Protein AF-A0A960Y5J2-F1 (afdb_monomer_lite)

pLDDT: mean 90.47, std 11.86, range [43.12, 98.69]

Radius of gyration: 14.74 Å; chains: 1; bounding box: 41×37×35 Å

Structure (mmCIF, N/CA/C/O backbone):
data_AF-A0A960Y5J2-F1
#
_entry.id   AF-A0A960Y5J2-F1
#
loop_
_atom_site.group_PDB
_atom_site.id
_atom_site.type_symbol
_atom_site.label_atom_id
_atom_site.label_alt_id
_atom_site.label_comp_id
_atom_site.label_asym_id
_atom_site.label_entity_id
_atom_site.label_seq_id
_atom_site.pdbx_PDB_ins_code
_atom_site.Cartn_x
_atom_site.Cartn_y
_atom_site.Cartn_z
_atom_site.occupancy
_atom_site.B_iso_or_equiv
_atom_site.auth_seq_id
_atom_site.auth_comp_id
_atom_site.auth_asym_id
_atom_site.auth_atom_id
_atom_site.pdbx_PDB_model_num
ATOM 1 N N . MET A 1 1 ? 24.189 -1.390 14.565 1.00 49.06 1 MET A N 1
ATOM 2 C CA . MET A 1 1 ? 23.374 -0.906 15.702 1.00 49.06 1 MET A CA 1
ATOM 3 C C . MET A 1 1 ? 22.914 0.506 15.353 1.00 49.06 1 MET A C 1
ATOM 5 O O . MET A 1 1 ? 23.829 1.276 15.086 1.00 49.06 1 MET A O 1
ATOM 9 N N . PRO A 1 2 ? 21.622 0.903 15.327 1.00 48.28 2 PRO A N 1
ATOM 10 C CA . PRO A 1 2 ? 20.355 0.178 15.540 1.00 48.28 2 PRO A CA 1
ATOM 11 C C . PRO A 1 2 ? 19.278 0.491 14.450 1.00 48.28 2 PRO A C 1
ATOM 13 O O . PRO A 1 2 ? 18.878 1.638 14.313 1.00 48.28 2 PRO A O 1
ATOM 16 N N . PHE A 1 3 ? 18.752 -0.493 13.707 1.00 43.81 3 PHE A N 1
ATOM 17 C CA . PHE A 1 3 ? 17.607 -0.258 12.788 1.00 43.81 3 PHE A CA 1
ATOM 18 C C . PHE A 1 3 ? 16.333 -1.032 13.173 1.00 43.81 3 PHE A C 1
ATOM 20 O O . PHE A 1 3 ? 15.231 -0.533 12.971 1.00 43.81 3 PHE A O 1
ATOM 27 N N . ALA A 1 4 ? 16.461 -2.146 13.902 1.00 43.12 4 ALA A N 1
ATOM 28 C CA . ALA A 1 4 ? 15.322 -2.980 14.301 1.00 43.12 4 ALA A CA 1
ATOM 29 C C . ALA A 1 4 ? 14.325 -2.328 15.291 1.00 43.12 4 ALA A C 1
ATOM 31 O O . ALA A 1 4 ? 13.241 -2.862 15.499 1.00 43.12 4 ALA A O 1
ATOM 32 N N . ALA A 1 5 ? 14.658 -1.190 15.915 1.00 47.41 5 ALA A N 1
ATOM 33 C CA . ALA A 1 5 ? 13.789 -0.534 16.901 1.00 47.41 5 ALA A CA 1
ATOM 34 C C . ALA A 1 5 ? 12.791 0.479 16.302 1.00 47.41 5 ALA A C 1
ATOM 36 O O . ALA A 1 5 ? 11.892 0.915 17.015 1.00 47.41 5 ALA A O 1
ATOM 37 N N . PHE A 1 6 ? 12.934 0.866 15.028 1.00 57.72 6 PHE A N 1
ATOM 38 C CA . PHE A 1 6 ? 12.144 1.966 14.455 1.00 57.72 6 PHE A CA 1
ATOM 39 C C . PHE A 1 6 ? 10.790 1.517 13.895 1.00 57.72 6 PHE A C 1
ATOM 41 O O . PHE A 1 6 ? 9.771 2.136 14.180 1.00 57.72 6 PHE A O 1
ATOM 48 N N . LEU A 1 7 ? 10.733 0.373 13.214 1.00 61.44 7 LEU A N 1
ATOM 49 C CA . LEU A 1 7 ? 9.536 -0.005 12.462 1.00 61.44 7 LEU A CA 1
ATOM 50 C C . LEU A 1 7 ? 8.303 -0.307 13.335 1.00 61.44 7 LEU A C 1
ATOM 52 O O . LEU A 1 7 ? 7.176 0.040 12.986 1.00 61.44 7 LEU A O 1
ATOM 56 N N . LEU A 1 8 ? 8.510 -0.935 14.495 1.00 65.38 8 LEU A N 1
ATOM 57 C CA . LEU A 1 8 ? 7.428 -1.222 15.440 1.00 65.38 8 LEU A CA 1
ATOM 58 C C . LEU A 1 8 ? 6.873 0.079 16.045 1.00 65.38 8 LEU A C 1
ATOM 60 O O . LEU A 1 8 ? 5.669 0.190 16.263 1.00 65.38 8 LEU A O 1
ATOM 64 N N . ALA A 1 9 ? 7.731 1.081 16.256 1.00 69.81 9 ALA A N 1
ATOM 65 C CA . ALA A 1 9 ? 7.320 2.400 16.722 1.00 69.81 9 ALA A CA 1
ATOM 66 C C . ALA A 1 9 ? 6.548 3.173 15.641 1.00 69.81 9 ALA A C 1
ATOM 68 O O . ALA A 1 9 ? 5.518 3.761 15.960 1.00 69.81 9 ALA A O 1
ATOM 69 N N . ASP A 1 10 ? 6.982 3.117 14.380 1.00 72.19 10 ASP A N 1
ATOM 70 C CA . ASP A 1 10 ? 6.311 3.794 13.261 1.00 72.19 10 ASP A CA 1
ATOM 71 C C . ASP A 1 10 ? 4.916 3.208 12.998 1.00 72.19 10 ASP A C 1
ATOM 73 O O . ASP A 1 10 ? 3.947 3.942 12.798 1.00 72.19 10 ASP A O 1
ATOM 77 N N . LEU A 1 11 ? 4.778 1.881 13.083 1.00 77.38 11 LEU A N 1
ATOM 78 C CA . LEU A 1 11 ? 3.484 1.212 12.970 1.00 77.38 11 LEU A CA 1
ATOM 79 C C . LEU A 1 11 ? 2.554 1.561 14.141 1.00 77.38 11 LEU A C 1
ATOM 81 O O . LEU A 1 11 ? 1.378 1.855 13.933 1.00 77.38 11 LEU A O 1
ATOM 85 N N . LEU A 1 12 ? 3.071 1.561 15.373 1.00 77.56 12 LEU A N 1
ATOM 86 C CA . LEU A 1 12 ? 2.299 1.974 16.548 1.00 77.56 12 LEU A CA 1
ATOM 87 C C . LEU A 1 12 ? 1.876 3.443 16.455 1.00 77.56 12 LEU A C 1
ATOM 89 O O . LEU A 1 12 ? 0.746 3.769 16.809 1.00 77.56 12 LEU A O 1
ATOM 93 N N . LEU A 1 13 ? 2.747 4.317 15.947 1.00 77.25 13 LEU A N 1
ATOM 94 C CA . LEU A 1 13 ? 2.435 5.724 15.723 1.00 77.25 13 LEU A CA 1
ATOM 95 C C . LEU A 1 13 ? 1.333 5.884 14.672 1.00 77.25 13 LEU A C 1
ATOM 97 O O . LEU A 1 13 ? 0.393 6.648 14.892 1.00 77.25 13 LEU A O 1
ATOM 101 N N . ALA A 1 14 ? 1.401 5.120 13.580 1.00 79.06 14 ALA A N 1
ATOM 102 C CA . ALA A 1 14 ? 0.367 5.117 12.553 1.00 79.06 14 ALA A CA 1
ATOM 103 C C . ALA A 1 14 ? -0.998 4.687 13.108 1.00 79.06 14 ALA A C 1
ATOM 105 O O . ALA A 1 14 ? -2.013 5.323 12.828 1.00 79.06 14 ALA A O 1
ATOM 106 N N . LEU A 1 15 ? -1.022 3.646 13.943 1.00 79.56 15 LEU A N 1
ATOM 107 C CA . LEU A 1 15 ? -2.247 3.140 14.563 1.00 79.56 15 LEU A CA 1
ATOM 108 C C . LEU A 1 15 ? -2.790 4.059 15.669 1.00 79.56 15 LEU A C 1
ATOM 110 O O . LEU A 1 15 ? -4.001 4.136 15.848 1.00 79.56 15 LEU A O 1
ATOM 114 N N . ALA A 1 16 ? -1.920 4.764 16.396 1.00 80.06 16 ALA A N 1
ATOM 115 C CA . ALA A 1 16 ? -2.312 5.654 17.490 1.00 80.06 16 AL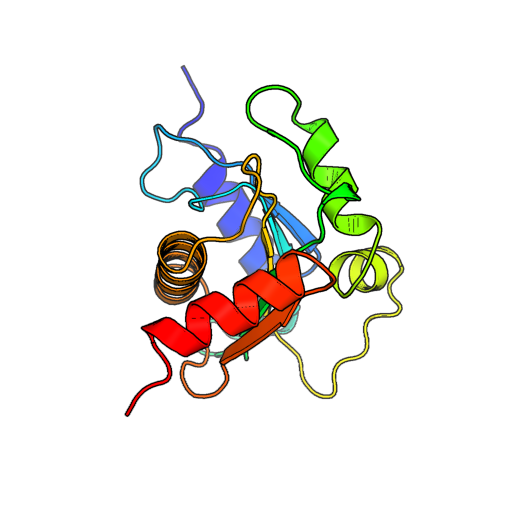A A CA 1
ATOM 116 C C . ALA A 1 16 ? -2.704 7.066 17.027 1.00 80.06 16 ALA A C 1
ATOM 118 O O . ALA A 1 16 ? -3.499 7.728 17.691 1.00 80.06 16 ALA A O 1
ATOM 119 N N . GLY A 1 17 ? -2.127 7.552 15.927 1.00 78.00 17 GLY A N 1
ATOM 120 C CA . GLY A 1 17 ? -2.371 8.901 15.410 1.00 78.00 17 GLY A CA 1
ATOM 121 C C . GLY A 1 17 ? -3.314 8.960 14.210 1.00 78.00 17 GLY A C 1
ATOM 122 O O . GLY A 1 17 ? -3.845 10.030 13.913 1.00 78.00 17 GLY A O 1
ATOM 123 N N . GLY A 1 18 ? -3.510 7.840 13.505 1.00 86.50 18 GLY A N 1
ATOM 124 C CA . GLY A 1 18 ? -4.081 7.862 12.159 1.00 86.50 18 GLY A CA 1
ATOM 125 C C . GLY A 1 18 ? -3.246 8.723 11.203 1.00 86.50 18 GLY A C 1
ATOM 126 O O . GLY A 1 18 ? -2.133 9.145 11.517 1.00 86.50 18 GLY A O 1
ATOM 127 N N . GLY A 1 19 ? -3.777 9.010 10.018 1.00 91.44 19 GLY A N 1
ATOM 128 C CA . GLY A 1 19 ? -3.099 9.837 9.020 1.00 91.44 19 GLY A CA 1
ATOM 129 C C . GLY A 1 19 ? -2.146 9.042 8.129 1.00 91.44 19 GLY A C 1
ATOM 130 O O . GLY A 1 19 ? -2.252 7.822 8.029 1.00 91.44 19 GLY A O 1
ATOM 131 N N . GLN A 1 20 ? -1.282 9.753 7.406 1.00 92.69 20 GLN A N 1
ATOM 132 C CA . GLN A 1 20 ? -0.383 9.185 6.401 1.00 92.69 20 GLN A CA 1
ATOM 133 C C . GLN A 1 20 ? 1.056 9.112 6.929 1.00 92.69 20 GLN A C 1
ATOM 135 O O . GLN A 1 20 ? 1.594 10.106 7.410 1.00 92.69 20 GLN A O 1
ATOM 140 N N . HIS A 1 21 ? 1.674 7.940 6.797 1.00 93.56 21 HIS A N 1
ATOM 141 C CA . HIS A 1 21 ? 2.988 7.602 7.346 1.00 93.56 21 HIS A CA 1
ATOM 142 C C . HIS A 1 21 ? 3.838 6.901 6.291 1.00 93.56 21 HIS A C 1
ATOM 144 O O . HIS A 1 21 ? 3.343 6.035 5.566 1.00 93.56 21 HIS A O 1
ATOM 150 N N . ALA A 1 22 ? 5.114 7.264 6.206 1.00 92.50 22 ALA A N 1
ATOM 151 C CA . ALA A 1 22 ? 6.083 6.539 5.398 1.00 92.50 22 ALA A CA 1
ATOM 152 C C . ALA A 1 22 ? 6.625 5.361 6.213 1.00 92.50 22 ALA A C 1
ATOM 154 O O . ALA A 1 22 ? 7.146 5.553 7.308 1.00 92.50 22 ALA A O 1
ATOM 155 N N . LEU A 1 23 ? 6.508 4.148 5.678 1.00 91.81 23 LEU A N 1
ATOM 156 C CA . LEU A 1 23 ? 7.123 2.953 6.243 1.00 91.81 23 LEU A CA 1
ATOM 157 C C . LEU A 1 23 ? 8.244 2.502 5.318 1.00 91.81 23 LEU A C 1
ATOM 159 O O . LEU A 1 23 ? 8.006 2.182 4.152 1.00 91.81 23 LEU A O 1
ATOM 163 N N . HIS A 1 24 ? 9.461 2.455 5.843 1.00 89.94 24 HIS A N 1
ATOM 164 C CA . HIS A 1 24 ? 10.611 1.964 5.099 1.00 89.94 24 HIS A CA 1
ATOM 165 C C . HIS A 1 24 ? 10.784 0.461 5.323 1.00 89.94 24 HIS A C 1
ATOM 167 O O . HIS A 1 24 ? 10.712 -0.032 6.448 1.00 89.94 24 HIS A O 1
ATOM 173 N N . ARG A 1 25 ? 11.025 -0.277 4.240 1.00 88.50 25 ARG A N 1
ATOM 174 C CA . ARG A 1 25 ? 11.434 -1.677 4.292 1.00 88.50 25 ARG A CA 1
ATOM 175 C C . ARG A 1 25 ? 12.751 -1.781 5.058 1.00 88.50 25 ARG A C 1
ATOM 177 O O . ARG A 1 25 ? 13.701 -1.060 4.776 1.00 88.50 25 ARG A O 1
ATOM 184 N N . ASP A 1 26 ? 12.824 -2.751 5.958 1.00 87.44 26 ASP A N 1
ATOM 185 C CA . ASP A 1 26 ? 14.060 -3.186 6.599 1.00 87.44 26 ASP A CA 1
ATOM 186 C C . ASP A 1 26 ? 14.202 -4.696 6.360 1.00 87.44 26 ASP A C 1
ATOM 188 O O . ASP A 1 26 ? 13.492 -5.478 6.993 1.00 87.44 26 ASP A O 1
ATOM 192 N N . PRO A 1 27 ? 15.095 -5.138 5.454 1.00 84.44 27 PRO A N 1
ATOM 193 C CA . PRO A 1 27 ? 15.297 -6.560 5.176 1.00 84.44 27 PRO A CA 1
ATOM 194 C C . PRO A 1 27 ? 15.741 -7.386 6.392 1.00 84.44 27 PRO A C 1
ATOM 196 O O . PRO A 1 27 ? 15.662 -8.611 6.350 1.00 84.44 27 PRO A O 1
ATOM 199 N N . SER A 1 28 ? 16.232 -6.741 7.455 1.00 85.81 28 SER A N 1
ATOM 200 C CA . SER A 1 28 ? 16.619 -7.404 8.701 1.00 85.81 28 SER A CA 1
ATOM 201 C C . SER A 1 28 ? 15.462 -7.579 9.689 1.00 85.81 28 SER A C 1
ATOM 203 O O . SER A 1 28 ? 15.609 -8.318 10.665 1.00 85.81 28 SER A O 1
ATOM 205 N N . SER A 1 29 ? 14.312 -6.945 9.437 1.00 83.94 29 SER A N 1
ATOM 206 C CA . SER A 1 29 ? 13.135 -7.005 10.300 1.00 83.94 29 SER A CA 1
ATOM 207 C C . SER A 1 29 ? 12.024 -7.855 9.670 1.00 83.94 29 SER A C 1
ATOM 209 O O . SER A 1 29 ? 11.508 -7.498 8.610 1.00 83.94 29 SER A O 1
ATOM 211 N N . PRO A 1 30 ? 11.578 -8.948 10.320 1.00 80.31 30 PRO A N 1
ATOM 212 C CA . PRO A 1 30 ? 10.442 -9.740 9.837 1.00 80.31 30 PRO A CA 1
ATOM 213 C C . PRO A 1 30 ? 9.107 -8.987 9.946 1.00 80.31 30 PRO A C 1
ATOM 215 O O . PRO A 1 30 ? 8.101 -9.404 9.370 1.00 80.31 30 PRO A O 1
ATOM 218 N N . ASP A 1 31 ? 9.080 -7.881 10.689 1.00 83.38 31 ASP A N 1
ATOM 219 C CA . ASP A 1 31 ? 7.894 -7.050 10.857 1.00 83.38 31 ASP A CA 1
ATOM 220 C C . ASP A 1 31 ? 7.764 -5.997 9.753 1.00 83.38 31 ASP A C 1
ATOM 222 O O . ASP A 1 31 ? 6.675 -5.451 9.568 1.00 83.38 31 ASP A O 1
ATOM 226 N N . ALA A 1 32 ? 8.834 -5.748 8.987 1.00 87.00 32 ALA A N 1
ATOM 227 C CA . ALA A 1 32 ? 8.856 -4.756 7.920 1.00 87.00 32 ALA A CA 1
ATOM 228 C C . ALA A 1 32 ? 7.933 -5.130 6.756 1.00 87.00 32 ALA A C 1
ATOM 230 O O . ALA A 1 32 ? 7.769 -6.316 6.449 1.00 87.00 32 ALA A O 1
ATOM 231 N N . PRO A 1 33 ? 7.337 -4.130 6.081 1.00 90.06 33 PRO A N 1
ATOM 232 C CA . PRO A 1 33 ? 6.606 -4.393 4.859 1.00 90.06 33 PRO A CA 1
ATOM 233 C C . PRO A 1 33 ? 7.564 -4.940 3.790 1.00 90.06 33 PRO A C 1
ATOM 235 O O . PRO A 1 33 ? 8.744 -4.569 3.756 1.00 90.06 33 PRO A O 1
ATOM 238 N N . PRO A 1 34 ? 7.077 -5.805 2.882 1.00 92.38 34 PRO A N 1
ATOM 239 C CA . PRO A 1 34 ? 7.902 -6.375 1.814 1.00 92.38 34 PRO A CA 1
ATOM 240 C C . PRO A 1 34 ? 8.421 -5.307 0.837 1.00 92.38 34 PRO A C 1
ATOM 242 O O . PRO A 1 34 ? 9.408 -5.531 0.137 1.00 92.38 34 PRO A O 1
ATOM 245 N N . TYR A 1 35 ? 7.787 -4.135 0.825 1.00 94.50 35 TYR A N 1
ATOM 246 C CA . TYR A 1 35 ? 8.178 -2.939 0.091 1.00 94.50 35 TYR A CA 1
ATOM 247 C C . TYR A 1 35 ? 8.024 -1.729 1.001 1.00 94.50 35 TYR A C 1
ATOM 249 O O . TYR A 1 35 ? 7.097 -1.690 1.807 1.00 94.50 35 TYR A O 1
ATOM 257 N N . SER A 1 36 ? 8.880 -0.721 0.843 1.00 95.00 36 SER A N 1
ATOM 258 C CA . SER A 1 36 ? 8.604 0.574 1.465 1.00 95.00 36 SER A CA 1
ATOM 259 C C . SER A 1 36 ? 7.308 1.136 0.906 1.00 95.00 36 SER A C 1
ATOM 261 O O . SER A 1 36 ? 7.010 0.960 -0.275 1.00 95.00 36 SER A O 1
ATOM 263 N N . CYS A 1 37 ? 6.519 1.789 1.745 1.00 95.81 37 CYS A N 1
ATOM 264 C CA . CYS A 1 37 ? 5.179 2.202 1.374 1.00 95.81 37 CYS A CA 1
ATOM 265 C C . CYS A 1 37 ? 4.747 3.468 2.095 1.00 95.81 37 CYS A C 1
ATOM 267 O O . CYS A 1 37 ? 5.143 3.727 3.230 1.00 95.81 37 CYS A O 1
ATOM 269 N N . TRP A 1 38 ? 3.834 4.195 1.464 1.00 96.88 38 TRP A N 1
ATOM 270 C CA . TRP A 1 38 ? 2.959 5.106 2.181 1.00 96.88 38 TRP A CA 1
ATOM 271 C C . TRP A 1 38 ? 1.768 4.328 2.732 1.00 96.88 38 TRP A C 1
ATOM 273 O O . TRP A 1 38 ? 1.044 3.670 1.981 1.00 96.88 38 TRP A O 1
ATOM 283 N N . LEU A 1 39 ? 1.576 4.409 4.044 1.00 97.25 39 LEU A N 1
ATOM 284 C CA . LEU A 1 39 ? 0.442 3.843 4.757 1.00 97.25 39 LEU A CA 1
ATOM 285 C C . LEU A 1 39 ? -0.451 4.977 5.252 1.00 97.25 39 LEU A C 1
ATOM 287 O O . LEU A 1 39 ? -0.003 5.847 5.992 1.00 97.25 39 LEU A O 1
ATOM 291 N N . HIS A 1 40 ? -1.728 4.937 4.892 1.00 97.00 40 HIS A N 1
ATOM 292 C CA . HIS A 1 40 ? -2.758 5.721 5.554 1.00 97.00 40 HIS A CA 1
ATOM 293 C C . HIS A 1 40 ? -3.577 4.842 6.490 1.00 97.00 40 HIS A C 1
ATOM 295 O O . HIS A 1 40 ? -4.094 3.803 6.070 1.00 97.00 40 HIS A O 1
ATOM 301 N N . VAL A 1 41 ? -3.732 5.296 7.731 1.00 95.44 41 VAL A N 1
ATOM 302 C CA . VAL A 1 41 ? -4.620 4.695 8.726 1.00 95.44 41 VAL A CA 1
ATOM 303 C C . VAL A 1 41 ? -5.733 5.697 9.056 1.00 95.44 41 VAL A C 1
ATOM 305 O O . VAL A 1 41 ? -5.433 6.860 9.342 1.00 95.44 41 VAL A O 1
ATOM 308 N N . PRO A 1 42 ? -7.013 5.288 9.032 1.00 93.44 42 PRO A N 1
ATOM 309 C CA . PRO A 1 42 ? -8.108 6.167 9.429 1.00 93.44 42 PRO A CA 1
ATOM 310 C C . PRO A 1 42 ? -7.977 6.554 10.910 1.00 93.44 42 PRO A C 1
ATOM 312 O O . PRO A 1 42 ? -7.600 5.723 11.737 1.00 93.44 42 PRO A O 1
ATOM 315 N N . ALA A 1 43 ? -8.291 7.804 11.260 1.00 90.50 43 ALA A N 1
ATOM 316 C CA . ALA A 1 43 ? -8.170 8.304 12.637 1.00 90.50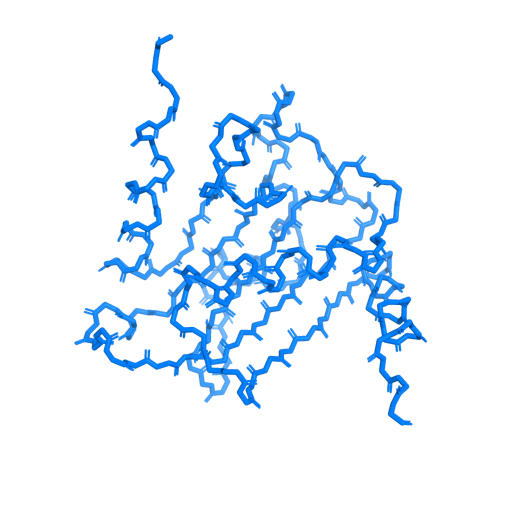 43 ALA A CA 1
ATOM 317 C C . ALA A 1 43 ? -9.034 7.504 13.631 1.00 90.50 43 ALA A 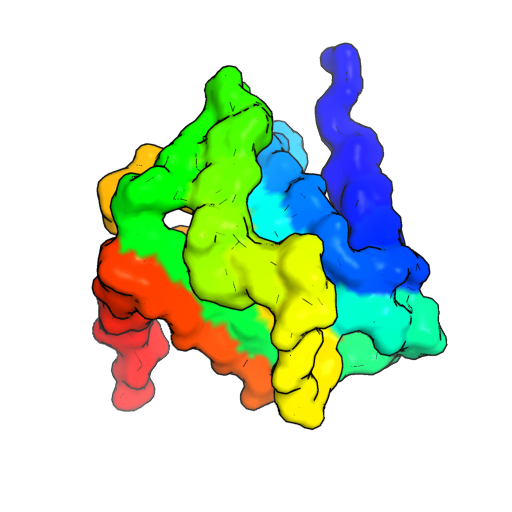C 1
ATOM 319 O O . ALA A 1 43 ? -8.696 7.365 14.804 1.00 90.50 43 ALA A O 1
ATOM 320 N N . GLU A 1 44 ? -10.122 6.915 13.141 1.00 91.56 44 GLU A N 1
ATOM 321 C CA . GLU A 1 44 ? -11.018 6.028 13.871 1.00 91.56 44 GLU A CA 1
ATOM 322 C C . GLU A 1 44 ? -10.312 4.778 14.417 1.00 91.56 44 GLU A C 1
ATOM 324 O O . GLU A 1 44 ? -10.753 4.230 15.425 1.00 91.56 44 GLU A O 1
ATOM 329 N N . ALA A 1 45 ? -9.204 4.340 13.807 1.00 88.75 45 ALA A N 1
ATOM 330 C CA . ALA A 1 45 ? -8.439 3.190 14.290 1.00 88.75 45 ALA A CA 1
ATOM 331 C C . ALA A 1 45 ? -7.815 3.429 15.674 1.00 88.75 45 ALA A C 1
ATOM 333 O O . ALA A 1 45 ? -7.659 2.485 16.445 1.00 88.75 45 ALA A O 1
ATOM 334 N N . ALA A 1 46 ? -7.510 4.686 16.010 1.00 85.19 46 ALA A N 1
ATOM 335 C CA . ALA A 1 46 ? -6.987 5.056 17.322 1.00 85.19 46 ALA A CA 1
ATOM 336 C C . ALA A 1 46 ? -8.077 5.083 18.409 1.00 85.19 46 ALA A C 1
ATOM 338 O O . ALA A 1 46 ? -7.777 4.947 19.595 1.00 85.19 46 ALA A O 1
ATOM 339 N N . ALA A 1 47 ? -9.340 5.275 18.016 1.00 87.00 47 ALA A N 1
ATOM 340 C CA . ALA A 1 47 ? -10.462 5.401 18.942 1.00 87.00 47 ALA A CA 1
ATOM 341 C C . ALA A 1 47 ? -10.987 4.041 19.431 1.00 87.00 47 ALA A C 1
ATOM 343 O O . ALA A 1 47 ? -11.447 3.940 20.568 1.00 87.00 47 ALA A O 1
ATOM 344 N N . ASP A 1 48 ? -10.914 3.005 18.590 1.00 87.06 48 ASP A N 1
ATOM 345 C CA . ASP A 1 48 ? -11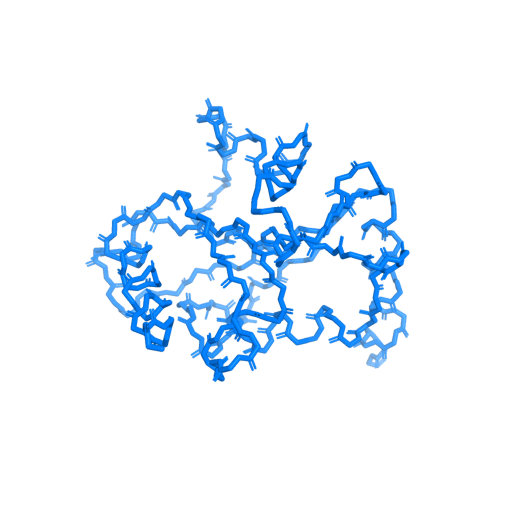.369 1.652 18.916 1.00 87.06 48 ASP A CA 1
ATOM 346 C C . ASP A 1 48 ? -10.389 0.578 18.393 1.00 87.06 48 ASP A C 1
ATOM 348 O O . ASP A 1 48 ? -10.393 0.262 17.201 1.00 87.06 48 ASP A O 1
ATOM 352 N N . PRO A 1 49 ? -9.596 -0.062 19.277 1.00 83.88 49 PRO A N 1
ATOM 353 C CA . PRO A 1 49 ? -8.678 -1.142 18.898 1.00 83.88 49 PRO A CA 1
ATOM 354 C C . PRO A 1 49 ? -9.358 -2.394 18.310 1.00 83.88 49 PRO A C 1
ATOM 356 O O . PRO A 1 49 ? -8.707 -3.220 17.654 1.00 83.88 49 PRO A O 1
ATOM 359 N N . ALA A 1 50 ? -10.658 -2.582 18.563 1.00 90.06 50 ALA A N 1
ATOM 360 C CA . ALA A 1 50 ? -11.429 -3.696 18.021 1.00 90.06 50 ALA A CA 1
ATOM 361 C C . ALA A 1 50 ? -11.971 -3.407 16.613 1.00 90.06 50 ALA A C 1
ATOM 363 O O . ALA A 1 50 ? -12.307 -4.354 15.894 1.00 90.06 50 ALA A O 1
ATOM 364 N N . ALA A 1 51 ? -12.016 -2.137 16.194 1.00 92.38 51 ALA A N 1
ATOM 365 C CA . ALA A 1 51 ? -12.489 -1.755 14.874 1.00 92.38 51 ALA A CA 1
ATOM 366 C C . ALA A 1 51 ? -11.644 -2.406 13.770 1.00 92.38 51 ALA A C 1
ATOM 368 O O . ALA A 1 51 ? -10.448 -2.679 13.922 1.00 92.38 51 ALA A O 1
ATOM 369 N N . ARG A 1 52 ? -12.297 -2.690 12.643 1.00 96.06 52 ARG A N 1
ATOM 370 C CA . ARG A 1 52 ? -11.677 -3.240 11.436 1.00 96.06 52 ARG A CA 1
ATOM 371 C C . ARG A 1 52 ? -12.118 -2.422 10.231 1.00 96.06 52 ARG A C 1
ATOM 373 O O . ARG A 1 52 ? -13.292 -2.071 10.109 1.00 96.06 52 ARG A O 1
ATOM 380 N N . PHE A 1 53 ? -11.176 -2.128 9.346 1.00 97.25 53 PHE A N 1
ATOM 381 C CA . PHE A 1 53 ? -11.354 -1.185 8.247 1.00 97.25 53 PHE A CA 1
ATOM 382 C C . PHE A 1 53 ? -11.140 -1.867 6.901 1.00 97.25 53 PHE A C 1
ATOM 384 O O . PHE A 1 53 ? -10.292 -2.757 6.803 1.00 97.25 53 PHE A O 1
ATOM 391 N N . PRO A 1 54 ? -11.850 -1.442 5.842 1.00 97.94 54 PRO A N 1
ATOM 392 C CA . PRO A 1 54 ? -11.494 -1.846 4.494 1.00 97.94 54 PRO A CA 1
ATOM 393 C C . PRO A 1 54 ? -10.028 -1.545 4.195 1.00 97.94 54 PRO A C 1
ATOM 395 O O . PRO A 1 54 ? -9.498 -0.527 4.648 1.00 97.94 54 PRO A O 1
ATOM 398 N N . LEU A 1 55 ? -9.411 -2.396 3.385 1.00 98.44 55 LEU A N 1
ATOM 399 C CA . LEU A 1 55 ? -8.058 -2.198 2.881 1.00 98.44 55 LEU A CA 1
ATOM 400 C C . LEU A 1 55 ? -8.112 -1.853 1.394 1.00 98.44 55 LEU A C 1
ATOM 402 O O . LEU A 1 55 ? -8.714 -2.587 0.616 1.00 98.44 55 LEU A O 1
ATOM 406 N N . LEU A 1 56 ? -7.450 -0.771 0.994 1.00 98.56 56 LEU A N 1
ATOM 407 C CA . LEU A 1 56 ? -7.134 -0.460 -0.395 1.00 98.56 56 LEU A CA 1
ATOM 408 C C . LEU A 1 56 ? -5.625 -0.596 -0.614 1.00 98.56 56 LEU A C 1
ATOM 410 O O . LEU A 1 56 ? -4.853 0.163 -0.033 1.00 98.56 56 LEU A O 1
ATOM 414 N N . ILE A 1 57 ? -5.206 -1.515 -1.483 1.00 98.62 57 ILE A N 1
ATOM 415 C CA . ILE A 1 57 ? -3.827 -1.576 -1.983 1.00 98.62 57 ILE A CA 1
ATOM 416 C C . ILE A 1 57 ? -3.777 -0.863 -3.339 1.00 98.62 57 ILE A C 1
ATOM 418 O O . ILE A 1 57 ? -4.520 -1.219 -4.258 1.00 98.62 57 ILE A O 1
ATOM 422 N N . PHE A 1 58 ? -2.913 0.145 -3.459 1.00 98.69 58 PHE A N 1
ATOM 423 C CA . PHE A 1 58 ? -2.713 0.926 -4.680 1.00 98.69 58 PHE A CA 1
ATOM 424 C C . PHE A 1 58 ? -1.334 0.659 -5.291 1.00 98.69 58 PHE A C 1
ATOM 426 O O . PHE A 1 58 ? -0.311 1.002 -4.705 1.00 98.69 58 PHE A O 1
ATOM 433 N N . LEU A 1 59 ? -1.312 0.083 -6.493 1.00 98.69 59 LEU A N 1
ATOM 434 C CA . LEU A 1 59 ? -0.091 -0.184 -7.252 1.00 98.69 59 LEU A CA 1
ATOM 435 C C . LEU A 1 59 ? 0.221 0.987 -8.198 1.00 98.69 59 LEU A C 1
ATOM 437 O O . LEU A 1 59 ? -0.586 1.333 -9.069 1.00 98.69 59 LEU A O 1
ATOM 441 N N . HIS A 1 60 ? 1.398 1.595 -8.051 1.00 98.50 60 HIS A N 1
ATOM 442 C CA . HIS A 1 60 ? 1.820 2.728 -8.883 1.00 98.50 60 HIS A CA 1
ATOM 443 C C . HIS A 1 60 ? 2.264 2.305 -10.298 1.00 98.50 60 HIS A C 1
ATOM 445 O O . HIS A 1 60 ? 2.450 1.119 -10.591 1.00 98.50 60 HIS A O 1
ATOM 451 N N . GLY A 1 61 ? 2.464 3.285 -11.187 1.00 98.19 61 GLY A N 1
ATOM 452 C CA . GLY A 1 61 ? 2.934 3.080 -12.558 1.00 98.19 61 GLY A CA 1
ATOM 453 C C . GLY A 1 61 ? 4.459 3.092 -12.690 1.00 98.19 61 GLY A C 1
ATOM 454 O O . GLY A 1 61 ? 5.201 3.160 -11.718 1.00 98.19 61 GLY A O 1
ATOM 455 N N . SER A 1 62 ? 4.976 3.045 -13.917 1.00 97.19 62 SER A N 1
ATOM 456 C CA . SER A 1 62 ? 6.431 3.008 -14.143 1.00 97.19 62 SER A CA 1
ATOM 457 C C . SER A 1 62 ? 7.172 4.279 -13.713 1.00 97.19 62 SER A C 1
ATOM 459 O O . SER A 1 62 ? 8.386 4.215 -13.517 1.00 97.19 62 SER A O 1
ATOM 461 N N . GLY A 1 63 ? 6.477 5.419 -13.629 1.00 96.44 63 GLY A N 1
ATOM 462 C CA . GLY A 1 63 ? 7.065 6.723 -13.306 1.00 96.44 63 GLY A CA 1
ATOM 463 C C . GLY A 1 63 ? 7.389 6.900 -11.824 1.00 96.44 63 GLY A C 1
ATOM 464 O O . GLY A 1 63 ? 8.294 7.654 -11.485 1.00 96.44 63 GLY A O 1
ATOM 465 N N . GLU A 1 64 ? 6.697 6.170 -10.950 1.00 97.25 64 GLU A N 1
ATOM 466 C CA . GLU A 1 64 ? 6.845 6.273 -9.495 1.00 97.25 64 GLU A CA 1
ATOM 467 C C . GLU A 1 64 ? 7.823 5.247 -8.898 1.00 97.25 64 GLU A C 1
ATOM 469 O O . GLU A 1 64 ? 8.009 5.201 -7.682 1.00 97.25 64 GLU A O 1
ATOM 474 N N . ARG A 1 65 ? 8.463 4.432 -9.745 1.00 96.31 65 ARG A N 1
ATOM 475 C CA . ARG A 1 65 ? 9.452 3.433 -9.320 1.00 96.31 65 ARG A CA 1
ATOM 476 C C . ARG A 1 65 ? 10.637 4.062 -8.591 1.00 96.31 65 ARG A C 1
ATOM 478 O O . ARG A 1 65 ? 11.082 5.176 -8.898 1.00 96.31 65 ARG A O 1
ATOM 485 N N . GLY A 1 66 ? 11.190 3.292 -7.666 1.00 94.94 66 GLY A N 1
ATOM 486 C CA . GLY A 1 66 ? 12.360 3.672 -6.892 1.00 94.94 66 GLY A CA 1
ATOM 487 C C . GLY A 1 66 ? 12.754 2.588 -5.904 1.00 94.94 66 GLY A C 1
ATOM 488 O O . GLY A 1 66 ? 11.958 1.703 -5.597 1.00 94.94 66 GLY A O 1
ATOM 489 N N . ASP A 1 67 ? 13.986 2.675 -5.414 1.00 91.19 67 ASP A N 1
ATOM 490 C CA . ASP A 1 67 ? 14.457 1.859 -4.306 1.00 91.19 67 ASP A CA 1
ATOM 491 C C . ASP A 1 67 ? 14.796 2.763 -3.123 1.00 91.19 67 ASP A C 1
ATOM 493 O O . ASP A 1 67 ? 15.824 3.438 -3.093 1.00 91.19 67 ASP A O 1
ATOM 497 N N . SER A 1 68 ? 13.911 2.774 -2.130 1.00 84.12 68 SER A N 1
ATOM 498 C CA . SER A 1 68 ? 14.109 3.563 -0.917 1.00 84.12 68 SER A CA 1
ATOM 499 C C . SER A 1 68 ? 15.235 3.048 -0.012 1.00 84.12 68 SER A C 1
ATOM 501 O O . SER A 1 68 ? 15.596 3.736 0.939 1.00 84.12 68 SER A O 1
ATOM 503 N N . LEU A 1 69 ? 15.736 1.826 -0.248 1.00 85.19 69 LEU A N 1
ATOM 504 C CA . LEU A 1 69 ? 16.918 1.316 0.448 1.00 85.19 69 LEU A CA 1
ATOM 505 C C . LEU A 1 69 ? 18.189 2.007 -0.060 1.00 85.19 69 LEU A C 1
ATOM 507 O O . LEU A 1 69 ? 19.135 2.173 0.706 1.00 85.19 69 LEU A O 1
ATOM 511 N N . GLU A 1 70 ? 18.198 2.422 -1.330 1.00 88.56 70 GLU A N 1
ATOM 512 C CA . GLU A 1 70 ? 19.283 3.205 -1.928 1.00 88.56 70 GLU A CA 1
ATOM 513 C C . GLU A 1 70 ? 19.076 4.713 -1.723 1.00 88.56 70 GLU A C 1
ATOM 515 O O . GLU A 1 70 ? 19.999 5.421 -1.322 1.00 88.56 70 GLU A O 1
ATOM 520 N N . ASP A 1 71 ? 17.857 5.202 -1.965 1.00 90.69 71 ASP A N 1
ATOM 521 C CA . ASP A 1 71 ? 17.475 6.609 -1.826 1.00 90.69 71 ASP A CA 1
ATOM 522 C C . ASP A 1 71 ? 16.123 6.728 -1.106 1.00 90.69 71 ASP A C 1
ATOM 524 O O . ASP A 1 71 ? 15.076 6.646 -1.753 1.00 90.69 71 ASP A O 1
ATOM 528 N N . PRO A 1 72 ? 16.104 6.978 0.217 1.00 87.81 72 PRO A N 1
ATOM 529 C CA . PRO A 1 72 ? 14.863 7.102 0.979 1.00 87.81 72 PRO A CA 1
ATOM 530 C C . PRO A 1 72 ? 13.881 8.142 0.421 1.00 87.81 72 PRO A C 1
ATOM 532 O O . PRO A 1 72 ? 12.672 7.962 0.563 1.00 87.81 72 PRO A O 1
ATOM 535 N N . SER A 1 73 ? 14.377 9.192 -0.249 1.00 90.62 73 SER A N 1
ATOM 536 C CA . SER A 1 73 ? 13.536 10.234 -0.854 1.00 90.62 73 SER A CA 1
ATOM 537 C C . SER A 1 73 ? 12.796 9.755 -2.105 1.00 90.62 73 SER A C 1
ATOM 539 O O . SER A 1 73 ? 11.787 10.341 -2.500 1.00 90.62 73 SER A O 1
ATOM 541 N N . ALA A 1 74 ? 13.232 8.644 -2.708 1.00 95.56 74 ALA A N 1
ATOM 542 C CA . ALA A 1 74 ? 12.547 8.049 -3.845 1.00 95.56 74 ALA A CA 1
ATOM 543 C C . ALA A 1 74 ? 11.103 7.660 -3.499 1.00 95.56 74 ALA A C 1
ATOM 545 O O . ALA A 1 74 ? 10.251 7.713 -4.387 1.00 95.56 74 ALA A O 1
ATOM 546 N N . LEU A 1 75 ? 10.803 7.333 -2.234 1.00 96.19 75 LEU A N 1
ATOM 547 C CA . LEU A 1 75 ? 9.465 6.931 -1.789 1.00 96.19 75 LEU A CA 1
ATOM 548 C C . LEU A 1 75 ? 8.404 8.020 -2.023 1.00 96.19 75 LEU A C 1
ATOM 550 O O . LEU A 1 75 ? 7.241 7.703 -2.282 1.00 96.19 75 LEU A O 1
ATOM 554 N N . ASP A 1 76 ? 8.787 9.298 -2.019 1.00 96.12 76 ASP A N 1
ATOM 555 C CA . ASP A 1 76 ? 7.867 10.416 -2.265 1.00 96.12 76 ASP A CA 1
ATOM 556 C C . ASP A 1 76 ? 7.247 10.370 -3.667 1.00 96.12 76 ASP A C 1
ATOM 558 O O . ASP A 1 76 ? 6.136 10.862 -3.875 1.00 96.12 76 ASP A O 1
ATOM 562 N N . ARG A 1 77 ? 7.912 9.714 -4.628 1.00 97.44 77 ARG A N 1
ATOM 563 C CA . ARG A 1 77 ? 7.398 9.550 -5.995 1.00 97.44 77 ARG A CA 1
ATOM 564 C C . ARG A 1 77 ? 6.079 8.791 -6.033 1.00 97.44 77 ARG A C 1
ATOM 566 O O . ARG A 1 77 ? 5.251 9.071 -6.890 1.00 97.44 77 ARG A O 1
ATOM 573 N N . VAL A 1 78 ? 5.832 7.888 -5.081 1.00 97.69 78 VAL A N 1
ATOM 574 C CA . VAL A 1 78 ? 4.549 7.171 -4.969 1.00 97.69 78 VAL A CA 1
ATOM 575 C C . VAL A 1 78 ? 3.374 8.139 -4.818 1.00 97.69 78 VAL A C 1
ATOM 577 O O . VAL A 1 78 ? 2.269 7.835 -5.256 1.00 97.69 78 VAL A O 1
ATOM 580 N N . CYS A 1 79 ? 3.608 9.328 -4.260 1.00 97.31 79 CYS A N 1
ATOM 581 C CA . CYS A 1 79 ? 2.588 10.349 -4.062 1.00 97.31 79 CYS A CA 1
ATOM 582 C C . CYS A 1 79 ? 2.381 11.265 -5.277 1.00 97.31 79 CYS A C 1
ATOM 584 O O . CYS A 1 79 ? 1.664 12.253 -5.169 1.00 97.31 79 CYS A O 1
ATOM 586 N N . TYR A 1 80 ? 2.967 10.970 -6.442 1.00 97.62 80 TYR A N 1
ATOM 587 C CA . TYR A 1 80 ? 2.746 11.772 -7.652 1.00 97.62 80 TYR A CA 1
ATOM 588 C C . TYR A 1 80 ? 1.351 11.596 -8.250 1.00 97.62 80 TYR A C 1
ATOM 590 O O . TYR A 1 80 ? 0.866 12.502 -8.926 1.00 97.62 80 TYR A O 1
ATOM 598 N N . ASN A 1 81 ? 0.700 10.455 -8.008 1.00 97.56 81 ASN A N 1
ATOM 599 C CA . ASN A 1 81 ? -0.584 10.102 -8.605 1.00 97.56 81 ASN A CA 1
ATOM 600 C C . ASN A 1 81 ? -1.444 9.248 -7.659 1.00 97.56 81 ASN A C 1
ATOM 602 O O . ASN A 1 81 ? -0.947 8.630 -6.720 1.00 97.56 81 ASN A O 1
ATOM 606 N N . GLY A 1 82 ? -2.741 9.154 -7.961 1.00 97.12 82 GLY A N 1
ATOM 607 C CA . GLY A 1 82 ? -3.659 8.223 -7.301 1.00 97.12 82 GLY A CA 1
ATOM 608 C C . GLY A 1 82 ? -3.986 8.571 -5.840 1.00 97.12 82 GLY A C 1
ATOM 609 O O . GLY A 1 82 ? -3.797 9.710 -5.413 1.00 97.12 82 GLY A O 1
ATOM 610 N N . PRO A 1 83 ? -4.494 7.597 -5.059 1.00 97.44 83 PRO A N 1
ATOM 611 C CA . PRO A 1 83 ? -4.849 7.783 -3.652 1.00 97.44 83 PRO A CA 1
ATOM 612 C C . PRO A 1 83 ? -3.789 8.479 -2.776 1.00 97.44 83 PRO A C 1
ATOM 614 O O . PRO A 1 83 ? -4.169 9.399 -2.051 1.00 97.44 83 PRO A O 1
ATOM 617 N N . PRO A 1 84 ? -2.485 8.127 -2.826 1.00 97.25 84 PRO A N 1
ATOM 618 C CA . PRO A 1 84 ? -1.495 8.754 -1.947 1.00 97.25 84 PRO A CA 1
ATOM 619 C C . PRO A 1 84 ? -1.301 10.256 -2.219 1.00 97.25 84 PRO A C 1
ATOM 621 O O . PRO A 1 84 ? -1.067 11.006 -1.275 1.00 97.25 84 PRO A O 1
ATOM 624 N N . LEU A 1 85 ? -1.480 10.727 -3.462 1.00 97.62 85 LEU A N 1
ATOM 625 C CA . LEU A 1 85 ? -1.492 12.165 -3.771 1.00 97.62 85 LEU A CA 1
ATOM 626 C C . LEU A 1 85 ? -2.661 12.877 -3.076 1.00 97.62 85 LEU A C 1
ATOM 628 O O . LEU A 1 85 ? -2.493 13.949 -2.496 1.00 97.62 85 LEU A O 1
ATOM 632 N N . HIS A 1 86 ? -3.854 12.291 -3.163 1.00 97.62 86 HIS A N 1
ATOM 633 C CA . HIS A 1 86 ? -5.074 12.879 -2.609 1.00 97.62 86 HIS A CA 1
ATOM 634 C C . HIS A 1 86 ? -5.054 12.928 -1.078 1.00 97.62 86 HIS A C 1
ATOM 636 O O . HIS A 1 86 ? -5.488 13.898 -0.454 1.00 97.62 86 HIS A O 1
ATOM 642 N N . LEU A 1 87 ? -4.472 11.899 -0.464 1.00 96.62 87 LEU A N 1
ATOM 643 C CA . LEU A 1 87 ? -4.215 11.867 0.971 1.00 96.62 87 LEU A CA 1
ATOM 644 C C . LEU A 1 87 ? -3.263 12.997 1.395 1.00 96.62 87 LEU A C 1
ATOM 646 O O . LEU A 1 87 ? -3.596 13.740 2.317 1.00 96.62 87 LEU A O 1
ATOM 650 N N . GLN A 1 88 ? -2.152 13.212 0.676 1.00 94.88 88 GLN A N 1
ATOM 651 C CA . GLN A 1 88 ? -1.228 14.320 0.962 1.00 94.88 88 GLN A CA 1
ATOM 652 C C . GLN A 1 88 ? -1.873 15.701 0.796 1.00 94.88 88 GLN A C 1
ATOM 654 O O . GLN A 1 88 ? -1.544 16.636 1.525 1.00 94.88 88 GLN A O 1
ATOM 659 N N . ARG A 1 89 ? -2.787 15.845 -0.167 1.00 96.19 89 ARG A N 1
ATOM 660 C CA . ARG A 1 89 ? -3.508 17.101 -0.414 1.00 96.19 89 ARG A CA 1
ATOM 661 C C . ARG A 1 89 ? -4.661 17.347 0.555 1.00 96.19 89 ARG A C 1
ATOM 663 O O . ARG A 1 89 ? -5.171 18.465 0.595 1.00 96.19 89 ARG A O 1
ATOM 670 N N . GLY A 1 90 ? -5.077 16.335 1.314 1.00 94.88 90 GLY A N 1
ATOM 671 C CA . GLY A 1 90 ? -6.239 16.413 2.197 1.00 94.88 90 GLY A CA 1
ATOM 672 C C . GLY A 1 90 ? -7.579 16.456 1.456 1.00 94.88 90 GLY A C 1
ATOM 673 O O . GLY A 1 90 ? -8.577 16.873 2.037 1.00 94.88 90 GLY A O 1
ATOM 674 N N . ASP A 1 91 ? -7.620 16.043 0.185 1.00 95.50 91 ASP A N 1
ATOM 675 C CA . ASP A 1 91 ? -8.848 15.970 -0.622 1.00 95.50 91 ASP A CA 1
ATOM 676 C C . ASP A 1 91 ? -9.372 14.528 -0.789 1.00 95.50 91 ASP A C 1
ATOM 678 O O . ASP A 1 91 ? -10.365 14.291 -1.478 1.00 95.50 91 ASP A O 1
ATOM 682 N N . TRP A 1 92 ? -8.754 13.562 -0.100 1.00 93.88 92 TRP A N 1
ATOM 683 C CA . TRP A 1 92 ? -9.227 12.182 -0.004 1.00 93.88 92 TRP A CA 1
ATOM 684 C C . TRP A 1 92 ? -10.535 12.076 0.799 1.00 93.88 92 TRP A C 1
ATOM 686 O O . TRP A 1 92 ? -10.559 12.307 2.007 1.00 93.88 92 TRP A O 1
ATOM 696 N N . GLN A 1 93 ? -11.627 11.698 0.127 1.00 91.25 93 GLN A N 1
ATOM 697 C CA . GLN A 1 93 ? -12.974 11.599 0.709 1.00 91.25 93 GLN A CA 1
ATOM 698 C C . GLN A 1 93 ? -13.652 10.269 0.330 1.00 91.25 93 GLN A C 1
ATOM 700 O O . GLN A 1 93 ? -14.553 10.241 -0.512 1.00 91.25 93 GLN A O 1
ATOM 705 N N . PRO A 1 94 ? -13.211 9.134 0.899 1.00 92.19 94 PRO A N 1
ATOM 706 C CA . PRO A 1 94 ? -13.838 7.848 0.640 1.00 92.19 94 PRO A CA 1
ATOM 707 C C . PRO A 1 94 ? -15.234 7.799 1.288 1.00 92.19 94 PRO A C 1
ATOM 709 O O . PRO A 1 94 ? -15.492 8.494 2.271 1.00 92.19 94 PRO A O 1
ATOM 712 N N . PRO A 1 95 ? -16.144 6.936 0.802 1.00 89.88 95 PRO A N 1
ATOM 713 C CA . PRO A 1 95 ? -17.482 6.790 1.385 1.00 89.88 95 PRO A CA 1
ATOM 714 C C . PRO A 1 95 ? -17.469 6.191 2.802 1.00 89.88 95 PRO A C 1
ATOM 716 O O . PRO A 1 95 ? -18.477 6.247 3.502 1.00 89.88 95 PRO A O 1
ATOM 719 N N . ALA A 1 96 ? -16.351 5.591 3.214 1.00 91.81 96 ALA A N 1
ATOM 720 C CA . ALA A 1 96 ? -16.117 5.087 4.559 1.00 91.81 96 ALA A CA 1
ATOM 721 C C . ALA A 1 96 ? -14.619 5.189 4.905 1.00 91.81 96 ALA A C 1
ATOM 723 O O . ALA A 1 96 ? -13.793 5.087 3.992 1.00 91.81 96 ALA A O 1
ATOM 724 N N . PRO A 1 97 ? -14.252 5.326 6.194 1.00 94.56 97 PRO A N 1
ATOM 725 C CA . PRO A 1 97 ? -12.858 5.278 6.630 1.00 94.56 97 PRO A CA 1
ATOM 726 C C . PRO A 1 97 ? -12.200 3.966 6.204 1.00 94.56 97 PRO A C 1
ATOM 728 O O . PRO A 1 97 ? -12.789 2.892 6.358 1.00 94.56 97 PRO A O 1
ATOM 731 N N . MET A 1 98 ? -10.990 4.040 5.653 1.00 96.62 98 MET A N 1
ATOM 732 C CA . MET A 1 98 ? -10.290 2.872 5.128 1.00 96.62 98 MET A CA 1
ATOM 733 C C . MET A 1 98 ? -8.778 3.018 5.228 1.00 96.62 98 MET A C 1
ATOM 735 O O . MET A 1 98 ? -8.245 4.125 5.194 1.00 96.62 98 MET A O 1
ATOM 739 N N . ILE A 1 99 ? -8.100 1.881 5.312 1.00 97.94 99 ILE A N 1
ATOM 740 C CA . ILE A 1 99 ? -6.646 1.799 5.243 1.00 97.94 99 ILE A CA 1
ATOM 741 C C . ILE A 1 99 ? -6.237 1.890 3.774 1.00 97.94 99 ILE A C 1
ATOM 743 O O . ILE A 1 99 ? -6.816 1.203 2.929 1.00 97.94 99 ILE A O 1
ATOM 747 N N . VAL A 1 100 ? -5.225 2.702 3.466 1.00 98.38 100 VAL A N 1
ATOM 748 C CA . VAL A 1 100 ? -4.648 2.783 2.115 1.00 98.38 100 VAL A CA 1
ATOM 749 C C . VAL A 1 100 ? -3.170 2.431 2.180 1.00 98.38 100 VAL A C 1
ATOM 751 O O . VAL A 1 100 ? -2.400 3.104 2.860 1.00 98.38 100 VAL A O 1
ATOM 754 N N . LEU A 1 101 ? -2.773 1.385 1.461 1.00 98.56 101 LEU A N 1
ATOM 755 C CA . LEU A 1 101 ? -1.394 0.923 1.354 1.00 98.56 101 LEU A CA 1
ATOM 756 C C . LEU A 1 101 ? -0.879 1.193 -0.062 1.00 98.56 101 LEU A C 1
ATOM 758 O O . LEU A 1 101 ? -1.381 0.623 -1.031 1.00 98.56 101 LEU A O 1
ATOM 762 N N . SER A 1 102 ? 0.123 2.061 -0.178 1.00 98.38 102 SER A N 1
ATOM 763 C CA . SER A 1 102 ? 0.740 2.458 -1.450 1.00 98.38 102 SER A CA 1
ATOM 764 C C . SER A 1 102 ? 2.231 2.090 -1.445 1.00 98.38 102 SER A C 1
ATOM 766 O O . SER A 1 102 ? 3.060 2.908 -1.038 1.00 98.38 102 SER A O 1
ATOM 768 N N . PRO A 1 103 ? 2.589 0.845 -1.802 1.00 97.75 103 PRO A N 1
ATOM 769 C CA . PRO A 1 103 ? 3.974 0.380 -1.864 1.00 97.75 103 PRO A CA 1
ATOM 770 C C . PRO A 1 103 ? 4.737 0.970 -3.049 1.00 97.75 103 PRO A C 1
ATOM 772 O O . PRO A 1 103 ? 4.149 1.215 -4.100 1.00 97.75 103 PRO A O 1
ATOM 775 N N . GLN A 1 104 ? 6.052 1.130 -2.899 1.00 97.56 104 GLN A N 1
ATOM 776 C CA . GLN A 1 104 ? 6.973 1.436 -3.988 1.00 97.56 104 GLN A CA 1
ATOM 777 C C . GLN A 1 104 ? 7.687 0.175 -4.465 1.00 97.56 104 GLN A C 1
ATOM 779 O O . GLN A 1 104 ? 8.392 -0.466 -3.689 1.00 97.56 104 GLN A O 1
ATOM 784 N N . SER A 1 105 ? 7.556 -0.144 -5.748 1.00 95.38 105 SER A N 1
ATOM 785 C CA . SER A 1 105 ? 8.362 -1.170 -6.398 1.00 95.38 105 SER A CA 1
ATOM 786 C C . SER A 1 105 ? 9.639 -0.586 -7.018 1.00 95.38 105 SER A C 1
ATOM 788 O O . SER A 1 105 ? 9.634 0.495 -7.618 1.00 95.38 105 SER A O 1
ATOM 790 N N . HIS A 1 106 ? 10.719 -1.361 -6.914 1.00 91.50 106 HIS A N 1
ATOM 791 C CA . HIS A 1 106 ? 11.989 -1.163 -7.618 1.00 91.50 106 HIS A CA 1
ATOM 792 C C . HIS A 1 106 ? 12.108 -2.051 -8.874 1.00 91.50 106 HIS A C 1
ATOM 794 O O . HIS A 1 106 ? 13.074 -1.930 -9.624 1.00 91.50 106 HIS A O 1
ATOM 800 N N . THR A 1 107 ? 11.145 -2.946 -9.119 1.00 90.31 107 THR A N 1
ATOM 801 C CA . THR A 1 107 ? 11.130 -3.867 -10.266 1.00 90.31 107 THR A CA 1
ATOM 802 C C . THR A 1 107 ? 10.436 -3.249 -11.485 1.00 90.31 107 THR A C 1
ATOM 804 O O . THR A 1 107 ? 9.851 -2.164 -11.428 1.00 90.31 107 THR A O 1
ATOM 807 N N . GLU A 1 108 ? 10.520 -3.924 -12.636 1.00 90.00 108 GLU A N 1
ATOM 808 C CA . GLU A 1 108 ? 9.789 -3.510 -13.843 1.00 90.00 108 GLU A CA 1
ATOM 809 C C . GLU A 1 108 ? 8.278 -3.686 -13.693 1.00 90.00 108 GLU A C 1
ATOM 811 O O . GLU A 1 108 ? 7.529 -2.773 -14.041 1.00 90.00 108 GLU A O 1
ATOM 816 N N . ASP A 1 109 ? 7.846 -4.826 -13.158 1.00 94.56 109 ASP A N 1
ATOM 817 C CA . ASP A 1 109 ? 6.442 -5.207 -13.057 1.00 94.56 109 ASP A CA 1
ATOM 818 C C . ASP A 1 109 ? 6.070 -5.617 -11.632 1.00 94.56 109 ASP A C 1
ATOM 820 O O . ASP A 1 109 ? 6.908 -6.058 -10.843 1.00 94.56 109 ASP A O 1
ATOM 824 N N . TRP A 1 110 ? 4.787 -5.453 -11.318 1.00 97.12 110 TRP A N 1
ATOM 825 C CA . TRP A 1 110 ? 4.177 -5.979 -10.104 1.00 97.12 110 TRP A CA 1
ATOM 826 C C . TRP A 1 110 ? 3.842 -7.452 -10.317 1.00 97.12 110 TRP A C 1
ATOM 828 O O . TRP A 1 110 ? 2.908 -7.780 -11.061 1.00 97.12 110 TRP A O 1
ATOM 838 N N . GLU A 1 111 ? 4.588 -8.336 -9.662 1.00 96.88 111 GLU A N 1
ATOM 839 C CA . GLU A 1 111 ? 4.345 -9.767 -9.758 1.00 96.88 111 GLU A CA 1
ATOM 840 C C . GLU A 1 111 ? 3.245 -10.209 -8.784 1.00 96.88 111 GLU A C 1
ATOM 842 O O . GLU A 1 111 ? 3.048 -9.598 -7.726 1.00 96.88 111 GLU A O 1
ATOM 847 N N . PRO A 1 112 ? 2.525 -11.310 -9.066 1.00 96.69 112 PRO A N 1
ATOM 848 C CA . PRO A 1 112 ? 1.452 -11.768 -8.193 1.00 96.69 112 PRO A CA 1
ATOM 849 C C . PRO A 1 112 ? 1.925 -12.072 -6.764 1.00 96.69 112 PRO A C 1
ATOM 851 O O . PRO A 1 112 ? 1.174 -11.851 -5.811 1.00 96.69 112 PRO A O 1
ATOM 854 N N . GLN A 1 113 ? 3.169 -12.541 -6.594 1.00 96.25 113 GLN A N 1
ATOM 855 C CA . GLN A 1 113 ? 3.749 -12.753 -5.265 1.00 96.25 113 GLN A CA 1
ATOM 856 C C . GLN A 1 113 ? 3.967 -11.455 -4.477 1.00 96.25 113 GLN A C 1
ATOM 858 O O . GLN A 1 113 ? 3.857 -11.479 -3.254 1.00 96.25 113 GLN A O 1
ATOM 863 N N . ASP A 1 114 ? 4.219 -10.327 -5.145 1.00 95.56 114 ASP A N 1
ATOM 864 C CA . ASP A 1 114 ? 4.438 -9.042 -4.478 1.00 95.56 114 ASP A CA 1
ATOM 865 C C . ASP A 1 114 ? 3.147 -8.572 -3.818 1.00 95.56 114 ASP A C 1
ATOM 867 O O . ASP A 1 114 ? 3.111 -8.242 -2.632 1.00 95.56 114 ASP A O 1
ATOM 871 N N . VAL A 1 115 ? 2.054 -8.621 -4.584 1.00 96.94 115 VAL A N 1
ATOM 872 C CA . VAL A 1 115 ? 0.714 -8.257 -4.115 1.00 96.94 115 VAL A CA 1
ATOM 873 C C . VAL A 1 115 ? 0.265 -9.186 -2.988 1.00 96.94 115 VAL A C 1
ATOM 875 O O . VAL A 1 115 ? -0.269 -8.719 -1.982 1.00 96.94 115 VAL A O 1
ATOM 878 N N . ARG A 1 116 ? 0.527 -10.493 -3.118 1.00 96.75 116 ARG A N 1
ATOM 879 C CA . ARG A 1 116 ? 0.251 -11.472 -2.062 1.00 96.75 116 ARG A CA 1
ATOM 880 C C . ARG A 1 116 ? 1.006 -11.150 -0.772 1.00 96.75 116 ARG A C 1
ATOM 882 O O . ARG A 1 116 ? 0.388 -11.112 0.286 1.00 96.75 116 ARG A O 1
ATOM 889 N N . ALA A 1 117 ? 2.306 -10.874 -0.857 1.00 96.12 117 ALA A N 1
ATOM 890 C CA . ALA A 1 117 ? 3.122 -10.552 0.310 1.00 96.12 117 ALA A CA 1
ATOM 891 C C . ALA A 1 117 ? 2.653 -9.260 1.001 1.00 96.12 117 ALA A C 1
ATOM 893 O O . ALA A 1 117 ? 2.610 -9.194 2.228 1.00 96.12 117 ALA A O 1
ATOM 894 N N . LEU A 1 118 ? 2.262 -8.240 0.229 1.00 97.31 118 LEU A N 1
ATOM 895 C CA . LEU A 1 118 ? 1.693 -6.995 0.757 1.00 97.31 118 LEU A CA 1
ATOM 896 C C . LEU A 1 118 ? 0.370 -7.233 1.487 1.00 97.31 118 LEU A C 1
ATOM 898 O O . LEU A 1 118 ? 0.158 -6.691 2.571 1.00 97.31 118 LEU A O 1
ATOM 902 N N . LEU A 1 119 ? -0.501 -8.057 0.905 1.00 97.25 119 LEU A N 1
ATOM 903 C CA . LEU A 1 119 ? -1.783 -8.433 1.489 1.00 97.25 119 LEU A CA 1
ATOM 904 C C . LEU A 1 119 ? -1.603 -9.190 2.810 1.00 97.25 119 LEU A C 1
ATOM 906 O O . LEU A 1 119 ? -2.209 -8.825 3.813 1.00 97.25 119 LEU A O 1
ATOM 910 N N . GLU A 1 120 ? -0.754 -10.218 2.817 1.00 96.31 120 GLU A N 1
ATOM 911 C CA . GLU A 1 120 ? -0.455 -11.027 4.004 1.00 96.31 120 GLU A CA 1
ATOM 912 C C . GLU A 1 120 ? 0.194 -10.187 5.108 1.00 96.31 120 GLU A C 1
ATOM 914 O O . GLU A 1 120 ? -0.158 -10.310 6.283 1.00 96.31 120 GLU A O 1
ATOM 919 N N . TRP A 1 121 ? 1.111 -9.290 4.737 1.00 97.00 121 TRP A N 1
ATOM 920 C CA . TRP A 1 121 ? 1.723 -8.362 5.679 1.00 97.00 121 TRP A CA 1
ATOM 921 C C . TRP A 1 121 ? 0.679 -7.434 6.309 1.00 97.00 121 TRP A C 1
ATOM 923 O O . TRP A 1 121 ? 0.621 -7.339 7.537 1.00 97.00 121 TRP A O 1
ATOM 933 N N . ALA A 1 122 ? -0.164 -6.800 5.486 1.00 96.69 122 ALA A N 1
ATOM 934 C CA . ALA A 1 122 ? -1.196 -5.873 5.939 1.00 96.69 122 ALA A CA 1
ATOM 935 C C . ALA A 1 122 ? -2.209 -6.565 6.857 1.00 96.69 122 ALA A C 1
ATOM 937 O O . ALA A 1 122 ? -2.511 -6.057 7.932 1.00 96.69 122 ALA A O 1
ATOM 938 N N . ASP A 1 123 ? -2.689 -7.747 6.474 1.0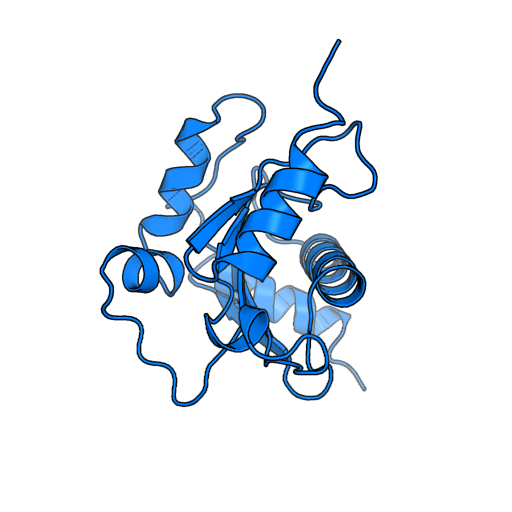0 95.56 123 ASP A N 1
ATOM 939 C CA . ASP A 1 123 ? -3.661 -8.519 7.249 1.00 95.56 123 ASP A CA 1
ATOM 940 C C . ASP A 1 123 ? -3.136 -8.938 8.630 1.00 95.56 123 ASP A C 1
ATOM 942 O O . ASP A 1 123 ? -3.871 -8.949 9.618 1.00 95.56 123 ASP A O 1
ATOM 946 N N . ALA A 1 124 ? -1.848 -9.262 8.716 1.00 94.50 124 ALA A N 1
ATOM 947 C CA . ALA A 1 124 ? -1.229 -9.682 9.965 1.00 94.50 124 ALA A CA 1
ATOM 948 C C . ALA A 1 124 ? -0.924 -8.520 10.929 1.00 94.50 124 ALA A C 1
ATOM 950 O O . ALA A 1 124 ? -0.728 -8.766 12.119 1.00 94.50 124 ALA A O 1
ATOM 951 N N . ARG A 1 125 ? -0.829 -7.277 10.438 1.00 93.81 125 ARG A N 1
ATOM 952 C CA . ARG A 1 125 ? -0.266 -6.141 11.202 1.00 93.81 125 ARG A CA 1
ATOM 953 C C . ARG A 1 125 ? -1.193 -4.940 11.327 1.00 93.81 125 ARG A C 1
ATOM 955 O O . ARG A 1 125 ? -0.969 -4.091 12.186 1.00 93.81 125 ARG A O 1
ATOM 962 N N . LEU A 1 126 ? -2.223 -4.858 10.494 1.00 94.38 126 LEU A N 1
ATOM 963 C CA . LEU A 1 126 ? -3.172 -3.753 10.463 1.00 94.38 126 LEU A CA 1
ATOM 964 C C . LEU A 1 126 ? -4.582 -4.252 10.822 1.00 94.38 126 LEU A C 1
ATOM 966 O O . LEU A 1 126 ? -4.893 -5.428 10.626 1.00 94.38 126 LEU A O 1
ATOM 970 N N . PRO A 1 127 ? -5.469 -3.380 11.333 1.00 95.19 127 PRO A N 1
ATOM 971 C CA . PRO A 1 127 ? -6.846 -3.740 11.666 1.00 95.19 127 PRO A CA 1
ATOM 972 C C . PRO A 1 127 ? -7.711 -3.877 10.400 1.00 95.19 127 PRO A C 1
ATOM 974 O O . PRO A 1 127 ? -8.634 -3.099 10.169 1.00 95.19 127 PRO A O 1
ATOM 977 N N . VAL A 1 128 ? -7.412 -4.868 9.561 1.00 97.25 128 VAL A N 1
ATOM 978 C CA . VAL A 1 128 ? -8.071 -5.092 8.268 1.00 97.25 128 VAL A CA 1
ATOM 979 C C . VAL A 1 128 ? -9.387 -5.852 8.440 1.00 97.25 128 VAL A C 1
ATOM 981 O O . VAL A 1 128 ? -9.466 -6.881 9.111 1.00 97.25 128 VAL A O 1
ATOM 984 N N . ASP A 1 129 ? -10.436 -5.361 7.789 1.00 97.50 129 ASP A N 1
ATOM 985 C CA . ASP A 1 129 ? -11.658 -6.111 7.531 1.00 97.50 129 ASP A CA 1
ATOM 986 C C . ASP A 1 129 ? -11.470 -6.972 6.278 1.00 97.50 129 ASP A C 1
ATOM 988 O O . ASP A 1 129 ? -11.546 -6.494 5.143 1.00 97.50 129 ASP A O 1
ATOM 992 N N . ARG A 1 130 ? -11.255 -8.272 6.495 1.00 96.38 130 ARG A N 1
ATOM 993 C CA . ARG A 1 130 ? -11.005 -9.254 5.430 1.00 96.38 130 ARG A CA 1
ATOM 994 C C . ARG A 1 130 ? -12.146 -9.396 4.423 1.00 96.38 130 ARG A C 1
ATOM 996 O O . ARG A 1 130 ? -11.920 -9.911 3.334 1.00 96.38 130 ARG A O 1
ATOM 1003 N N . SER A 1 131 ? -13.357 -8.951 4.760 1.00 97.12 131 SER A N 1
ATOM 1004 C CA . SER A 1 131 ? -14.491 -8.972 3.829 1.00 97.12 131 SER A CA 1
ATOM 1005 C C . SER A 1 131 ? -14.464 -7.820 2.816 1.00 97.12 131 SER A C 1
ATOM 1007 O O . SER A 1 131 ? -15.223 -7.840 1.848 1.00 97.12 131 SER A O 1
ATOM 1009 N N . ARG A 1 132 ? -13.598 -6.814 3.017 1.00 97.31 132 ARG A N 1
ATOM 1010 C CA . ARG A 1 132 ? -13.535 -5.583 2.215 1.00 97.31 132 ARG A CA 1
ATOM 1011 C C . ARG A 1 132 ? -12.093 -5.225 1.861 1.00 97.31 132 ARG A C 1
ATOM 1013 O O . ARG A 1 132 ? -11.537 -4.244 2.356 1.00 97.31 132 ARG A O 1
ATOM 1020 N N . ILE A 1 133 ? -11.501 -6.024 0.978 1.00 97.50 133 ILE A N 1
ATOM 1021 C CA . ILE A 1 133 ? -10.163 -5.787 0.431 1.00 97.50 133 ILE A CA 1
ATOM 1022 C C . ILE A 1 133 ? -10.285 -5.391 -1.037 1.00 97.50 133 ILE A C 1
ATOM 1024 O O . ILE A 1 133 ? -10.888 -6.102 -1.840 1.00 97.50 133 ILE A O 1
ATOM 1028 N N . TYR A 1 134 ? -9.689 -4.256 -1.382 1.00 97.69 134 TYR A N 1
ATOM 1029 C CA . TYR A 1 134 ? -9.682 -3.686 -2.717 1.00 97.69 134 TYR A CA 1
ATOM 1030 C C . TYR A 1 134 ? -8.249 -3.585 -3.229 1.00 97.69 134 TYR A C 1
ATOM 1032 O O . TYR A 1 134 ? -7.337 -3.177 -2.509 1.00 97.69 134 TYR A O 1
ATOM 1040 N N . LEU A 1 135 ? -8.070 -3.914 -4.501 1.00 98.31 135 LEU A N 1
ATOM 1041 C CA . LEU A 1 135 ? -6.808 -3.785 -5.211 1.00 98.31 135 LEU A CA 1
ATOM 1042 C C . LEU A 1 135 ? -7.037 -2.898 -6.432 1.00 98.31 135 LEU A C 1
ATOM 1044 O O . LEU A 1 135 ? -7.963 -3.132 -7.207 1.00 98.31 135 LEU A O 1
ATOM 1048 N N . THR A 1 136 ? -6.208 -1.874 -6.597 1.00 98.06 136 THR A N 1
ATOM 1049 C CA . THR A 1 136 ? -6.259 -0.982 -7.758 1.00 98.06 136 THR A CA 1
ATOM 1050 C C . THR A 1 136 ? -4.859 -0.533 -8.160 1.00 98.06 136 THR A C 1
ATOM 1052 O O . THR A 1 136 ? -3.893 -0.729 -7.426 1.00 98.06 136 THR A O 1
ATOM 1055 N N . GLY A 1 137 ? -4.735 0.078 -9.333 1.00 98.12 137 GLY A N 1
ATOM 1056 C CA . GLY A 1 137 ? -3.466 0.598 -9.818 1.00 98.12 137 GLY A CA 1
ATOM 1057 C C . GLY A 1 137 ? -3.596 1.326 -11.147 1.00 98.12 137 GLY A C 1
ATOM 1058 O O . GLY A 1 137 ? -4.619 1.233 -11.827 1.00 98.12 137 GLY A O 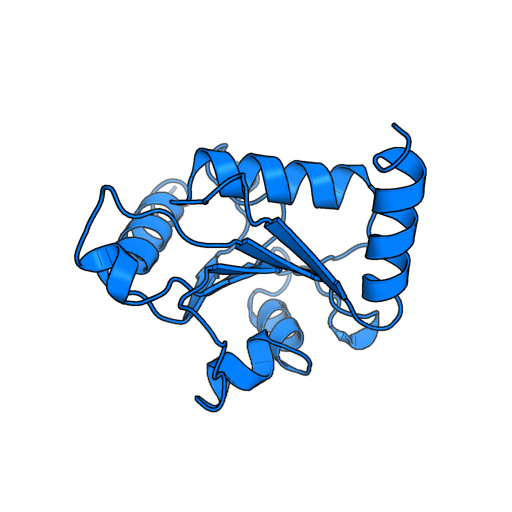1
ATOM 1059 N N . LEU A 1 138 ? -2.546 2.055 -11.524 1.00 98.12 138 LEU A N 1
ATOM 1060 C CA . LEU A 1 138 ? -2.485 2.807 -12.782 1.00 98.12 138 LEU A CA 1
ATOM 1061 C C . LEU A 1 138 ? -1.371 2.285 -13.688 1.00 98.12 138 LEU A C 1
ATOM 1063 O O . LEU A 1 138 ? -0.306 1.908 -13.206 1.00 98.12 138 LEU A O 1
ATOM 1067 N N . SER A 1 139 ? -1.589 2.288 -15.008 1.00 97.12 139 SER A N 1
ATOM 1068 C CA . SER A 1 139 ? -0.591 1.849 -15.999 1.00 97.12 139 SER A CA 1
ATOM 1069 C C . SER A 1 139 ? -0.015 0.462 -15.650 1.00 97.12 139 SER A C 1
ATOM 1071 O O . SER A 1 139 ? -0.784 -0.492 -15.536 1.00 97.12 139 SER A O 1
ATOM 1073 N N . ARG A 1 140 ? 1.299 0.343 -15.406 1.00 97.75 140 ARG A N 1
ATOM 1074 C CA . ARG A 1 140 ? 1.939 -0.891 -14.913 1.00 97.75 140 ARG A CA 1
ATOM 1075 C C . ARG A 1 140 ? 1.334 -1.426 -13.612 1.00 97.75 140 ARG A C 1
ATOM 1077 O O . ARG A 1 140 ? 1.219 -2.634 -13.456 1.00 97.75 140 ARG A O 1
ATOM 1084 N N . GLY A 1 141 ? 0.883 -0.564 -12.706 1.00 98.06 141 GLY A N 1
ATOM 1085 C CA . GLY A 1 141 ? 0.136 -0.977 -11.519 1.00 98.06 141 GLY A CA 1
ATOM 1086 C C . GLY A 1 141 ? -1.228 -1.578 -11.855 1.00 98.06 141 GLY A C 1
ATOM 1087 O O . GLY A 1 141 ? -1.635 -2.568 -11.256 1.00 98.06 141 GLY A O 1
ATOM 1088 N N . GLY A 1 142 ? -1.909 -1.041 -12.871 1.00 97.88 142 GLY A N 1
ATOM 1089 C CA . GLY A 1 142 ? -3.144 -1.623 -13.402 1.00 97.88 142 GLY A CA 1
ATOM 1090 C C . GLY A 1 142 ? -2.902 -2.986 -14.059 1.00 97.88 142 GLY A C 1
ATOM 1091 O O . GLY A 1 142 ? -3.673 -3.918 -13.848 1.00 97.88 142 GLY A O 1
ATOM 1092 N N . TYR A 1 143 ? -1.797 -3.132 -14.797 1.00 97.69 143 TYR A N 1
ATOM 1093 C CA . TYR A 1 143 ? -1.345 -4.435 -15.294 1.00 97.69 143 TYR A CA 1
ATOM 1094 C C . TYR A 1 143 ? -1.077 -5.416 -14.142 1.00 97.69 143 TYR A C 1
ATOM 1096 O O . TYR A 1 143 ? -1.556 -6.544 -14.191 1.00 97.69 143 TYR A O 1
ATOM 1104 N N . GLY A 1 144 ? -0.410 -4.969 -13.074 1.00 98.00 144 GLY A N 1
ATOM 1105 C CA . GLY A 1 144 ? -0.189 -5.747 -11.853 1.00 98.00 144 GLY A CA 1
ATOM 1106 C C . GLY A 1 144 ? -1.475 -6.282 -11.224 1.00 98.00 144 GLY A C 1
ATOM 1107 O O . GLY A 1 144 ? -1.536 -7.449 -10.843 1.00 98.00 144 GLY A O 1
ATOM 1108 N N . VAL A 1 145 ? -2.532 -5.462 -11.181 1.00 97.94 145 VAL A N 1
ATOM 1109 C CA . VAL A 1 145 ? -3.865 -5.882 -10.708 1.00 97.94 145 VAL A CA 1
ATOM 1110 C C . VAL A 1 145 ? -4.401 -7.033 -11.563 1.00 97.94 145 VAL A C 1
ATOM 1112 O O . VAL A 1 145 ? -4.788 -8.070 -11.027 1.00 97.94 145 VAL A O 1
ATOM 1115 N N . TRP A 1 146 ? -4.399 -6.879 -12.891 1.00 97.56 146 TRP A N 1
ATOM 1116 C CA . TRP A 1 146 ? -4.873 -7.922 -13.807 1.00 97.56 146 TRP A CA 1
ATOM 1117 C C . TRP A 1 146 ? -4.039 -9.198 -13.719 1.00 97.56 146 TRP A C 1
ATOM 1119 O O . TRP A 1 146 ? -4.604 -10.288 -13.684 1.00 97.56 146 TRP A O 1
ATOM 1129 N N . ASN A 1 147 ? -2.715 -9.069 -13.639 1.00 96.50 147 ASN A N 1
ATOM 1130 C CA . ASN A 1 147 ? -1.793 -10.192 -13.507 1.00 96.50 147 ASN A CA 1
ATOM 1131 C C . ASN A 1 147 ? -2.044 -10.966 -12.201 1.00 96.50 147 ASN A C 1
ATOM 1133 O O . ASN A 1 147 ? -2.185 -12.189 -12.208 1.00 96.50 147 ASN A O 1
ATOM 1137 N N . TYR A 1 148 ? -2.207 -10.253 -11.082 1.00 97.06 148 TYR A N 1
ATOM 1138 C CA . TYR A 1 148 ? -2.559 -10.862 -9.801 1.00 97.06 148 TYR A CA 1
ATOM 1139 C C . TYR A 1 148 ? -3.888 -11.625 -9.873 1.00 97.06 148 TYR A C 1
ATOM 1141 O O . TYR A 1 148 ? -3.964 -12.768 -9.415 1.00 97.06 148 TYR A O 1
ATOM 1149 N N . LEU A 1 149 ? -4.923 -11.030 -10.474 1.00 95.75 149 LEU A N 1
ATOM 1150 C CA . LEU A 1 149 ? -6.232 -11.670 -10.627 1.00 95.75 149 LEU A CA 1
ATOM 1151 C C . LEU A 1 149 ? -6.203 -12.862 -11.590 1.00 95.75 149 LEU A C 1
ATOM 1153 O O . LEU A 1 149 ? -6.895 -13.842 -11.343 1.00 95.75 149 LEU A O 1
ATOM 1157 N N . ALA A 1 150 ? -5.395 -12.835 -12.649 1.00 95.12 150 ALA A N 1
ATOM 1158 C CA . ALA A 1 150 ? -5.266 -13.971 -13.561 1.00 95.12 150 ALA A CA 1
ATOM 1159 C C . ALA A 1 150 ? -4.710 -15.220 -12.854 1.00 95.12 150 ALA A C 1
ATOM 1161 O O . ALA A 1 150 ? -5.119 -16.337 -13.161 1.00 95.12 150 ALA A O 1
ATOM 1162 N N . VAL A 1 151 ? -3.810 -15.031 -11.884 1.00 94.06 151 VAL A N 1
ATOM 1163 C CA . VAL A 1 151 ? -3.205 -16.127 -11.111 1.00 94.06 151 VAL A CA 1
ATOM 1164 C C . VAL A 1 151 ? -4.061 -16.548 -9.910 1.00 94.06 151 VAL A C 1
ATOM 1166 O O . VAL A 1 151 ? -4.052 -17.719 -9.543 1.00 94.06 151 VAL A O 1
ATOM 1169 N N . ASN A 1 152 ? -4.798 -15.620 -9.288 1.00 89.81 152 ASN A N 1
ATOM 1170 C CA . ASN A 1 152 ? -5.435 -15.845 -7.978 1.00 89.81 152 ASN A CA 1
ATOM 1171 C C . ASN A 1 152 ? -6.962 -15.660 -7.957 1.00 89.81 152 ASN A C 1
ATOM 1173 O O . ASN A 1 152 ? -7.595 -15.952 -6.947 1.00 89.81 152 ASN A O 1
ATOM 1177 N N . GLY A 1 153 ? -7.551 -15.145 -9.034 1.00 72.62 153 GLY A N 1
ATOM 1178 C CA . GLY A 1 153 ? -8.984 -14.868 -9.164 1.00 72.62 153 GLY A CA 1
ATOM 1179 C C . GLY A 1 153 ? -9.793 -16.014 -9.774 1.00 72.62 153 GLY A C 1
ATOM 1180 O O . GLY A 1 153 ? -11.011 -15.896 -9.884 1.00 72.62 153 GLY A O 1
ATOM 1181 N N . GLY A 1 154 ? -9.138 -17.108 -10.170 1.00 56.28 154 GLY A N 1
ATOM 1182 C CA . GLY A 1 154 ? -9.796 -18.326 -10.635 1.00 56.28 154 GLY A CA 1
ATOM 1183 C C . GLY A 1 154 ? -10.308 -19.162 -9.464 1.00 56.28 154 GLY A C 1
ATOM 1184 O O . GLY A 1 154 ? -9.562 -19.975 -8.919 1.00 56.28 154 GLY A O 1
ATOM 1185 N N . GLY A 1 155 ? -11.564 -18.931 -9.084 1.00 47.69 155 GLY A N 1
ATOM 1186 C CA . GLY A 1 155 ? -12.413 -19.940 -8.442 1.00 47.69 155 GLY A CA 1
ATOM 1187 C C . GLY A 1 155 ? -13.091 -20.832 -9.474 1.00 47.69 155 GLY A C 1
ATOM 1188 O O . GLY A 1 155 ? -13.237 -20.381 -10.634 1.00 47.69 155 GLY A O 1
#

Foldseek 3Di:
DDDQPVQVVQLVCCQQAFAKGWFQADPVYPLGQPFTKIKGAFRVSNVDVLDAFAEEEEEEAPQLADHCVVPVCSRCSLLPDDPNVCSVVVNDDDPDGHMYIRGHHNDNAQALVNVVSNVVSCVVRDRHDPVHYHYYYDHRSNVNVVNNCVVPVDD

Sequence (155 aa):
MPFAAFLLADLLLALAGGGQHALHRDPSSPDAPPYSCWLHVPAEAAADPAARFPLLIFLHGSGERGDSLEDPSALDRVCYNGPPLHLQRGDWQPPAPMIVLSPQSHTEDWEPQDVRALLEWADARLPVDRSRIYLTGLSRGGYGVWNYLAVNGGG

Secondary structure (DSSP, 8-state):
--STTHHHHHHHHHHHH-EEEEE---TT-TTS-SS-EEEEE-THHHH-TT--EEEEEEE--GGG---TTT-GGGGGGGGGSHHHHHHHHT----SS--EEEEEPP-SSS--HHHHHHHHHHHHHHS-EEEEEEEEEESTHHHHHHHHHHHHH---